Protein AF-A0A2E8IVL8-F1 (afdb_monomer)

Radius of gyration: 24.33 Å; Cα contacts (8 Å, |Δi|>4): 89; chains: 1; bounding box: 56×39×79 Å

Sequence (118 aa):
MSDTNLTQPDSFGRHWVYVTEAEIRSHKKGYFGTFIWLVCLWFICVGGLEVILGANTTLVRLFFGALLFFTGVGLCVRKRFAYLLALFIPLVFIIRFFSTAAGYGTGSISPSQYYDLC

Secondary structure (DSSP, 8-state):
------EEEPTTS-EEE---HHHHHHSGGGSPPHHHHHHHHHHHHHHHHHHHHHTTT-HHHHHHHHHHHHHHHHHHTT-HHHHHHHHHHHHHHHHHHHHHHHHTTS----TTTSGGG-

Solvent-accessible surface area (backbone atoms only — not comparable to full-atom values): 6787 Å² total; per-residue (Å²): 133,85,84,78,72,58,58,57,67,44,101,83,71,46,71,50,78,60,75,50,74,69,58,57,59,68,32,84,87,58,58,78,50,72,68,56,51,51,52,29,48,48,31,32,54,53,11,49,51,34,30,65,60,14,73,82,72,40,71,68,48,24,52,53,11,46,52,37,22,52,27,15,53,27,44,75,71,64,39,75,67,19,58,58,46,61,59,53,51,59,51,53,48,48,54,51,50,51,53,49,57,58,46,66,72,57,68,76,73,49,82,77,62,64,67,78,78,116

Structure (mmCIF, N/CA/C/O backbone):
data_AF-A0A2E8IVL8-F1
#
_entry.id   AF-A0A2E8IVL8-F1
#
loop_
_atom_site.group_PDB
_atom_site.id
_atom_site.type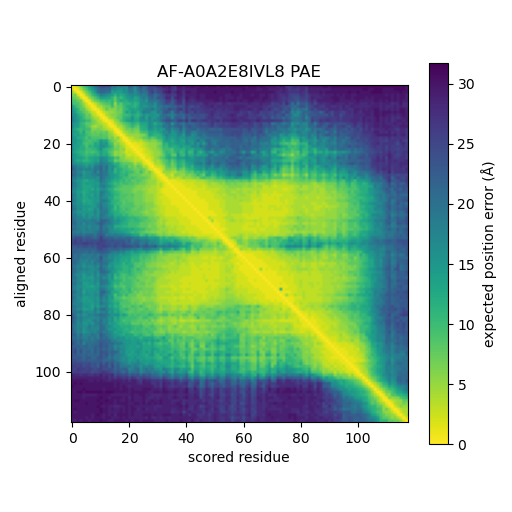_symbol
_atom_site.label_atom_id
_atom_site.label_alt_id
_atom_site.label_comp_id
_atom_site.label_asym_id
_atom_site.label_entity_id
_atom_site.label_seq_id
_atom_site.pdbx_PDB_ins_code
_atom_site.Cartn_x
_atom_site.Cartn_y
_atom_site.Cartn_z
_atom_site.occupancy
_atom_site.B_iso_or_equiv
_atom_site.auth_seq_id
_atom_site.auth_comp_id
_atom_site.auth_asym_id
_atom_site.auth_atom_id
_atom_site.pdbx_PDB_model_num
ATOM 1 N N . MET A 1 1 ? -14.160 0.826 36.421 1.00 38.34 1 MET A N 1
ATOM 2 C CA . MET A 1 1 ? -13.894 2.097 35.716 1.00 38.34 1 MET A CA 1
ATOM 3 C C . MET A 1 1 ? -15.219 2.478 35.086 1.00 38.34 1 MET A C 1
ATOM 5 O O . MET A 1 1 ? -15.734 1.682 34.321 1.00 38.34 1 MET A O 1
ATOM 9 N N . SER A 1 2 ? -15.866 3.535 35.575 1.00 39.16 2 SER A N 1
ATOM 10 C CA . SER A 1 2 ? -17.231 3.893 35.174 1.00 39.16 2 SER A CA 1
ATOM 11 C C . SER A 1 2 ? -17.193 4.519 33.782 1.00 39.16 2 SER A C 1
ATOM 13 O O . SER A 1 2 ? -16.617 5.594 33.636 1.00 39.16 2 SER A O 1
ATOM 15 N N . ASP A 1 3 ? -17.781 3.856 32.786 1.00 48.44 3 ASP A N 1
ATOM 16 C CA . ASP A 1 3 ? -17.955 4.378 31.429 1.00 48.44 3 ASP A CA 1
ATOM 17 C C . ASP A 1 3 ? -18.927 5.564 31.459 1.00 48.44 3 ASP A C 1
ATOM 19 O O . ASP A 1 3 ? -20.146 5.422 31.344 1.00 48.44 3 ASP A O 1
ATOM 23 N N . THR A 1 4 ? -18.398 6.766 31.672 1.00 53.19 4 THR A N 1
ATOM 24 C CA . THR A 1 4 ? -19.162 8.005 31.539 1.00 53.19 4 THR A CA 1
ATOM 25 C C . THR A 1 4 ? -19.357 8.291 30.055 1.00 53.19 4 THR A C 1
ATOM 27 O O . THR A 1 4 ? -18.605 9.056 29.452 1.00 53.19 4 THR A O 1
ATOM 30 N N . ASN A 1 5 ? -20.356 7.644 29.453 1.00 54.62 5 ASN A N 1
ATOM 31 C CA . ASN A 1 5 ? -20.877 8.022 28.146 1.00 54.62 5 ASN A CA 1
ATOM 32 C C . ASN A 1 5 ? -21.281 9.504 28.199 1.00 54.62 5 ASN A C 1
ATOM 34 O O . ASN A 1 5 ? -22.218 9.876 28.905 1.00 54.62 5 ASN A O 1
ATOM 38 N N . LEU A 1 6 ? -20.544 10.358 27.487 1.00 56.12 6 LEU A N 1
ATOM 39 C CA . LEU A 1 6 ? -20.829 11.786 27.353 1.00 56.12 6 LEU A CA 1
ATOM 40 C C . LEU A 1 6 ? -22.116 11.958 26.538 1.00 56.12 6 LEU A C 1
ATOM 42 O O . LEU A 1 6 ? -22.102 12.034 25.311 1.00 56.12 6 LEU A O 1
ATOM 46 N N . THR A 1 7 ? -23.254 11.993 27.223 1.00 56.69 7 THR A N 1
ATOM 47 C CA . THR A 1 7 ? -24.538 12.341 26.616 1.00 56.69 7 THR A CA 1
ATOM 48 C C . THR A 1 7 ? -24.682 13.858 26.619 1.00 56.69 7 THR A C 1
ATOM 50 O O . THR A 1 7 ? -25.135 14.439 27.606 1.00 56.69 7 THR A O 1
ATOM 53 N N . GLN A 1 8 ? -24.287 14.522 25.535 1.00 59.25 8 GLN A N 1
ATOM 54 C CA . GLN A 1 8 ? -24.595 15.941 25.360 1.00 59.25 8 GLN A CA 1
ATOM 55 C C . GLN A 1 8 ? -26.028 16.069 24.811 1.00 59.25 8 GLN A C 1
ATOM 57 O O . GLN A 1 8 ? -26.337 15.430 23.800 1.00 59.25 8 GLN A O 1
ATOM 62 N N . PRO A 1 9 ? -26.922 16.835 25.462 1.00 60.09 9 PRO A N 1
ATOM 63 C CA . PRO A 1 9 ? -28.262 17.064 24.939 1.00 60.09 9 PRO A CA 1
ATOM 64 C C . PRO A 1 9 ? -28.185 17.884 23.644 1.00 60.09 9 PRO A C 1
ATOM 66 O O . PRO A 1 9 ? -27.523 18.920 23.587 1.00 60.09 9 PRO A O 1
ATOM 69 N N . ASP A 1 10 ? -28.856 17.401 22.602 1.00 62.09 10 ASP A N 1
ATOM 70 C CA . ASP A 1 10 ? -29.112 18.146 21.367 1.00 62.09 10 ASP A CA 1
ATOM 71 C C . ASP A 1 10 ? -30.057 19.329 21.646 1.00 62.09 10 ASP A C 1
ATOM 73 O O . ASP A 1 10 ? -30.793 19.322 22.635 1.00 62.09 10 ASP A O 1
ATOM 77 N N . SER A 1 11 ? -30.121 20.318 20.753 1.00 68.00 11 SER A N 1
ATOM 78 C CA . SER A 1 11 ? -31.017 21.483 20.861 1.00 68.00 11 SER A CA 1
ATOM 79 C C . SER A 1 11 ? -32.508 21.113 20.952 1.00 68.00 11 SER A C 1
ATOM 81 O O . SER A 1 11 ? -33.323 21.938 21.354 1.00 68.00 11 SER A O 1
ATOM 83 N N . PHE A 1 12 ? -32.863 19.865 20.629 1.00 69.69 12 PHE A N 1
ATOM 84 C CA . PHE A 1 12 ? -34.205 19.288 20.770 1.00 69.69 12 PHE A CA 1
ATOM 85 C C . PHE A 1 12 ? -34.394 18.413 22.026 1.00 69.69 12 PHE A C 1
ATOM 87 O O . PHE A 1 12 ? -35.375 17.675 22.111 1.00 69.69 12 PHE A O 1
ATOM 94 N N . GLY A 1 13 ? -33.456 18.425 22.978 1.00 67.50 13 GLY A N 1
ATOM 95 C CA . GLY A 1 13 ? -33.532 17.632 24.213 1.00 67.50 13 GLY A CA 1
ATOM 96 C C . GLY A 1 13 ? -33.311 16.127 24.020 1.00 67.50 13 GLY A C 1
ATOM 97 O O . GLY A 1 13 ? -33.560 15.342 24.932 1.00 67.50 13 GLY A O 1
ATOM 98 N N . ARG A 1 14 ? -32.850 15.697 22.838 1.00 66.69 14 ARG A N 1
ATOM 99 C CA . ARG A 1 14 ? -32.497 14.294 22.581 1.00 66.69 14 ARG A CA 1
ATOM 100 C C . ARG A 1 14 ? -31.071 14.034 23.047 1.00 66.69 14 ARG A C 1
ATOM 102 O O . ARG A 1 14 ? -30.151 14.766 22.689 1.00 66.69 14 ARG A O 1
ATOM 109 N N . HIS A 1 15 ? -30.890 12.976 23.827 1.00 64.31 15 HIS A N 1
ATOM 110 C CA . HIS A 1 15 ? -29.575 12.527 24.263 1.00 64.31 15 HIS A CA 1
ATOM 111 C C . HIS A 1 15 ? -28.985 11.604 23.200 1.00 64.31 15 HIS A C 1
ATOM 113 O O . HIS A 1 15 ? -29.380 10.444 23.085 1.00 64.31 15 HIS A O 1
ATOM 119 N N . TRP A 1 16 ? -28.048 12.121 22.409 1.00 62.66 16 TRP A N 1
ATOM 120 C CA . TRP A 1 16 ? -27.234 11.279 21.541 1.00 62.66 16 TRP A CA 1
ATOM 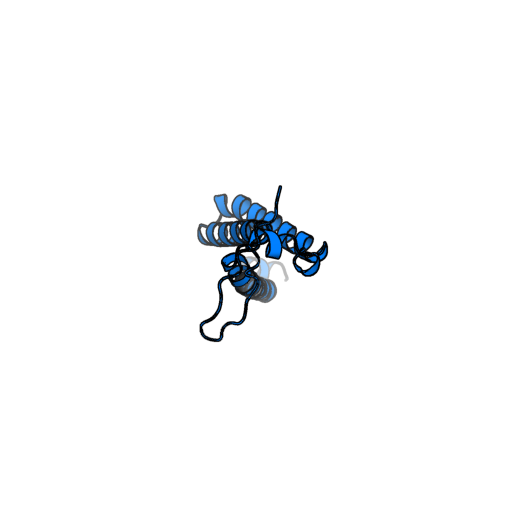121 C C . TRP A 1 16 ? -26.067 10.723 22.354 1.00 62.66 16 TRP A C 1
ATOM 123 O O . TRP A 1 16 ? -25.362 11.460 23.046 1.00 62.66 16 TRP A O 1
ATOM 133 N N . VAL A 1 17 ? -25.876 9.407 22.287 1.00 67.25 17 VAL A N 1
ATOM 134 C CA . VAL A 1 17 ? -24.698 8.754 22.859 1.00 67.25 17 VAL A CA 1
ATOM 135 C C . VAL A 1 17 ? -23.551 8.966 21.878 1.00 67.25 17 VAL A C 1
ATOM 137 O O . VAL A 1 17 ? -23.512 8.345 20.814 1.00 67.25 17 VAL A O 1
ATOM 140 N N . TYR A 1 18 ? -22.636 9.875 22.209 1.00 61.56 18 TYR A N 1
ATOM 141 C CA . TYR A 1 18 ? -21.415 10.061 21.434 1.00 61.56 18 TYR A CA 1
ATOM 142 C C . TYR A 1 18 ? -20.438 8.941 21.783 1.00 61.56 18 TYR A C 1
ATOM 144 O O . TYR A 1 18 ? -19.751 8.985 22.801 1.00 61.56 18 TYR A O 1
ATOM 152 N N . VAL A 1 19 ? -20.404 7.917 20.932 1.00 65.31 19 VAL A N 1
ATOM 153 C CA . VAL A 1 19 ? -19.458 6.804 21.052 1.00 65.31 19 VAL A CA 1
ATOM 154 C C . VAL A 1 19 ? -18.052 7.318 20.749 1.00 65.31 19 VAL A C 1
ATOM 156 O O . VAL A 1 19 ? -17.825 7.998 19.744 1.00 65.31 19 VAL A O 1
ATOM 159 N N . THR A 1 20 ? -17.093 6.997 21.612 1.00 70.38 20 THR A N 1
ATOM 160 C CA . THR A 1 20 ? -15.703 7.432 21.428 1.00 70.38 20 THR A CA 1
ATOM 161 C C . THR A 1 20 ? -15.064 6.760 20.203 1.00 70.38 20 THR A C 1
ATOM 163 O O . THR A 1 20 ? -15.427 5.645 19.825 1.00 70.38 20 THR A O 1
ATOM 166 N N . GLU A 1 21 ? -14.061 7.390 19.568 1.00 66.75 21 GLU A N 1
ATOM 167 C CA . GLU A 1 21 ? -13.365 6.770 18.420 1.00 66.75 21 GLU A CA 1
ATOM 168 C C . GLU A 1 21 ? -12.770 5.392 18.755 1.00 66.75 21 GLU A C 1
ATOM 170 O O . GLU A 1 21 ? -12.704 4.519 17.888 1.00 66.75 21 GLU A O 1
ATOM 175 N N . ALA A 1 22 ? -12.323 5.198 19.998 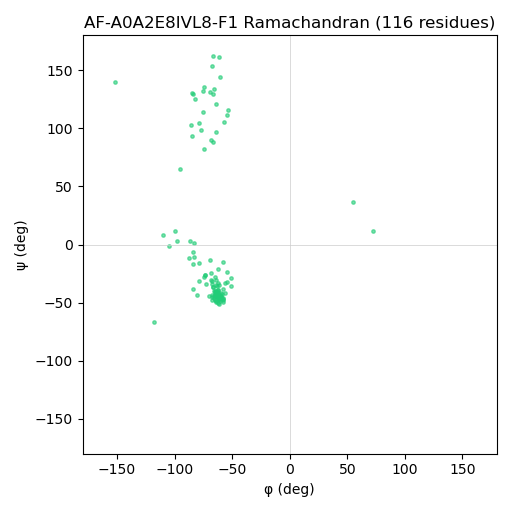1.00 67.12 22 ALA A N 1
ATOM 176 C CA . ALA A 1 22 ? -11.763 3.934 20.466 1.00 67.12 22 ALA A CA 1
ATOM 177 C C . ALA A 1 22 ? -12.814 2.813 20.467 1.00 67.12 22 ALA A C 1
ATOM 179 O O . ALA A 1 22 ? -12.532 1.691 20.047 1.00 67.12 22 ALA A O 1
ATOM 180 N N . GLU A 1 23 ? -14.035 3.145 20.863 1.00 70.12 23 GLU A N 1
ATOM 181 C CA . GLU A 1 23 ? -15.166 2.232 20.994 1.00 70.12 23 GLU A CA 1
ATOM 182 C C . GLU A 1 23 ? -15.810 1.911 19.633 1.00 70.12 23 GLU A C 1
ATOM 184 O O . GLU A 1 23 ? -16.198 0.775 19.363 1.00 70.12 23 GLU A O 1
ATOM 189 N N . ILE A 1 24 ? -15.774 2.860 18.689 1.00 67.75 24 ILE A N 1
ATOM 190 C CA . ILE A 1 24 ? -16.093 2.595 17.275 1.00 67.75 24 ILE A CA 1
ATOM 191 C C . ILE A 1 24 ? -15.075 1.617 16.660 1.00 67.75 24 ILE A C 1
ATOM 193 O O . ILE A 1 24 ? -15.447 0.729 15.889 1.00 67.75 24 ILE A O 1
ATOM 197 N N . ARG A 1 25 ? -13.781 1.752 16.989 1.00 65.19 25 ARG A N 1
ATOM 198 C CA . ARG A 1 25 ? -12.710 0.896 16.438 1.00 65.19 25 ARG A CA 1
ATOM 199 C C . ARG A 1 25 ? -12.680 -0.514 17.027 1.00 65.19 25 ARG A C 1
ATOM 201 O O . ARG A 1 25 ? -12.221 -1.424 16.333 1.00 65.19 25 ARG A O 1
ATOM 208 N N . SER A 1 26 ? -13.138 -0.696 18.265 1.00 68.19 26 SER A N 1
ATOM 209 C CA . SER A 1 26 ? -13.241 -2.004 18.931 1.00 68.19 26 SER A CA 1
ATOM 210 C C . SER A 1 26 ? -14.526 -2.761 18.578 1.00 68.19 26 SER A C 1
ATOM 212 O O . SER A 1 26 ? -14.682 -3.930 18.933 1.00 68.19 26 SER A O 1
ATOM 214 N N . HIS A 1 27 ? -15.450 -2.132 17.848 1.00 71.75 27 HIS A N 1
ATOM 215 C CA . HIS A 1 27 ? -16.704 -2.762 17.472 1.00 71.75 27 HIS A CA 1
ATOM 216 C C . HIS A 1 27 ? -16.475 -3.943 16.511 1.00 71.75 27 HIS A C 1
ATOM 218 O O . HIS A 1 27 ? -15.776 -3.816 15.503 1.00 71.75 27 HIS A O 1
ATOM 224 N N . LYS A 1 28 ? -17.127 -5.093 16.764 1.00 65.06 28 LYS A N 1
ATOM 225 C CA . LYS A 1 28 ? -16.966 -6.352 15.993 1.00 65.06 28 LYS A CA 1
ATOM 226 C C . LYS A 1 28 ? -17.120 -6.185 14.473 1.00 65.06 28 LYS A C 1
ATOM 228 O O . LYS A 1 28 ? -16.499 -6.906 13.702 1.00 65.06 28 LYS A O 1
ATOM 233 N N . LYS A 1 29 ? -17.919 -5.206 14.043 1.00 62.78 29 LYS A N 1
ATO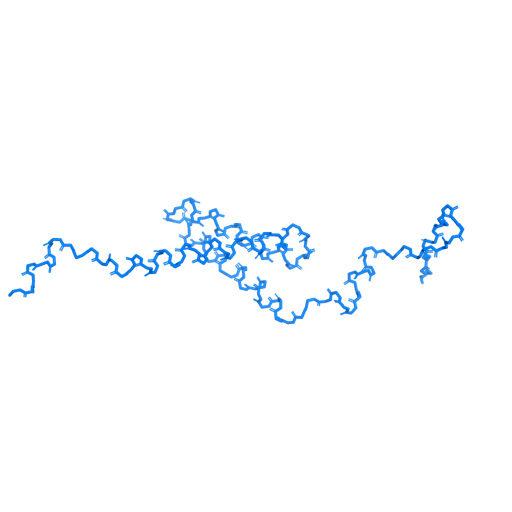M 234 C CA . LYS A 1 29 ? -18.180 -4.890 12.628 1.00 62.78 29 LYS A CA 1
ATOM 235 C C . LYS A 1 29 ? -17.051 -4.093 11.943 1.00 62.78 29 LYS A C 1
ATOM 237 O O . LYS A 1 29 ? -17.029 -4.022 10.723 1.00 62.78 29 LYS A O 1
ATOM 242 N N . GLY A 1 30 ? -16.139 -3.492 12.713 1.00 62.81 30 GLY A N 1
ATOM 243 C CA . GLY A 1 30 ? -15.013 -2.679 12.233 1.00 62.81 30 GLY A CA 1
ATOM 244 C C . GLY A 1 30 ? -13.674 -3.421 12.150 1.00 62.81 30 GLY A C 1
ATOM 245 O O . GLY A 1 30 ? -12.654 -2.807 11.825 1.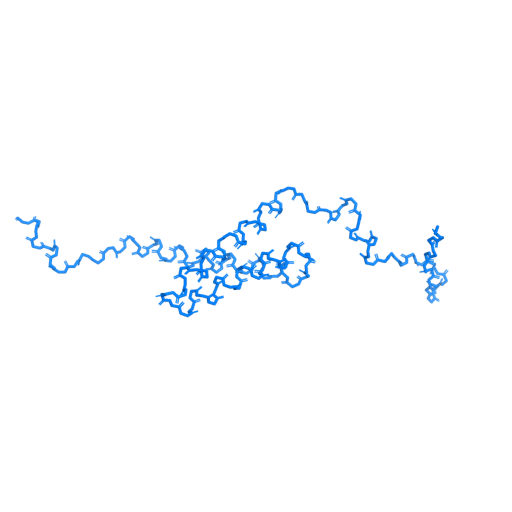00 62.81 30 GLY A O 1
ATOM 246 N N . TYR A 1 31 ? -13.642 -4.724 12.453 1.00 69.69 31 TYR A N 1
ATOM 247 C CA . TYR A 1 31 ? -12.436 -5.532 12.288 1.00 69.69 31 TYR A CA 1
ATOM 248 C C . TYR A 1 31 ? -12.207 -5.849 10.816 1.00 69.69 31 TYR A C 1
ATOM 250 O O . TYR A 1 31 ? -13.098 -6.312 10.107 1.00 69.69 31 TYR A O 1
ATOM 258 N N . PHE A 1 32 ? -10.974 -5.640 10.368 1.00 73.94 32 PHE A N 1
ATOM 259 C CA . PHE A 1 32 ? -10.535 -6.180 9.094 1.00 73.94 32 PHE A CA 1
ATOM 260 C C . PHE A 1 32 ? -10.544 -7.701 9.168 1.00 73.94 32 PHE A C 1
ATOM 262 O O . PHE A 1 32 ? -9.850 -8.288 9.999 1.00 73.94 32 PHE A O 1
ATOM 269 N N . GLY A 1 33 ? -11.325 -8.327 8.290 1.00 79.81 33 GLY A N 1
ATOM 270 C CA . GLY A 1 33 ? -11.238 -9.764 8.075 1.00 79.81 33 GLY A CA 1
ATOM 271 C C . GLY A 1 33 ? -9.853 -10.156 7.559 1.00 79.81 33 GLY A C 1
ATOM 272 O O . GLY A 1 33 ? -9.115 -9.328 7.018 1.00 79.81 33 GLY A O 1
ATOM 273 N N . THR A 1 34 ? -9.516 -11.437 7.686 1.00 83.19 34 THR A N 1
ATOM 274 C CA . THR A 1 34 ? -8.229 -12.010 7.256 1.00 83.19 34 THR A CA 1
ATOM 275 C C . THR A 1 34 ? -7.872 -11.641 5.814 1.00 83.19 34 THR A C 1
ATOM 277 O O . THR A 1 34 ? -6.719 -11.355 5.515 1.00 83.19 34 THR A O 1
ATOM 280 N N . PHE A 1 35 ? -8.869 -11.562 4.929 1.00 84.19 35 PHE A N 1
ATOM 281 C CA . PHE A 1 35 ? -8.674 -11.166 3.535 1.00 84.19 35 PHE A CA 1
ATOM 282 C C . PHE A 1 35 ? -8.083 -9.756 3.384 1.00 84.19 35 PHE A C 1
ATOM 284 O O . PHE A 1 35 ? -7.137 -9.561 2.628 1.00 84.19 35 PHE A O 1
ATOM 291 N N . ILE A 1 36 ? -8.586 -8.776 4.139 1.00 83.81 36 ILE A N 1
ATOM 292 C CA . ILE A 1 36 ? -8.079 -7.398 4.075 1.00 83.81 36 ILE A CA 1
ATOM 293 C C . ILE A 1 36 ? -6.641 -7.349 4.603 1.00 83.81 36 ILE A C 1
ATOM 295 O O . ILE A 1 36 ? -5.803 -6.658 4.033 1.00 83.81 36 ILE A O 1
ATOM 299 N N . TRP A 1 37 ? -6.320 -8.137 5.632 1.00 84.88 37 TRP A N 1
ATOM 300 C CA . TRP A 1 37 ? -4.947 -8.268 6.122 1.00 84.88 37 TRP A CA 1
ATOM 301 C C . TRP A 1 37 ? -3.988 -8.851 5.083 1.00 84.88 37 TRP A C 1
ATOM 303 O O . TRP A 1 37 ? -2.865 -8.363 4.971 1.00 84.88 37 TRP A O 1
ATOM 313 N N . LEU A 1 38 ? -4.424 -9.837 4.295 1.00 87.25 38 LEU A N 1
ATOM 314 C CA . LEU A 1 38 ? -3.627 -10.368 3.184 1.00 87.25 38 LEU A CA 1
ATOM 315 C C . LEU A 1 38 ? -3.367 -9.300 2.119 1.00 87.25 38 LEU A C 1
ATOM 317 O O . LEU A 1 38 ? -2.245 -9.188 1.634 1.00 87.25 38 LEU A O 1
ATOM 321 N N . VAL A 1 39 ? -4.371 -8.477 1.804 1.00 85.31 39 VAL A N 1
ATOM 322 C CA . VAL A 1 39 ? -4.201 -7.338 0.892 1.00 85.31 39 VAL A CA 1
ATOM 323 C C . VAL A 1 39 ? -3.182 -6.346 1.458 1.00 85.31 39 VAL A C 1
ATOM 325 O O . VAL A 1 39 ? -2.255 -5.960 0.751 1.00 85.31 39 VAL A O 1
ATOM 328 N N . CYS A 1 40 ? -3.280 -5.977 2.739 1.00 87.06 40 CYS A N 1
ATOM 329 C CA . CYS A 1 40 ? -2.298 -5.099 3.384 1.00 87.06 40 CYS A CA 1
ATOM 330 C C . CYS A 1 40 ? -0.876 -5.674 3.314 1.00 87.06 40 CYS A C 1
ATOM 332 O O . CYS A 1 40 ? 0.064 -4.958 2.972 1.00 87.06 40 CYS A O 1
ATOM 334 N N . LEU A 1 41 ? -0.724 -6.967 3.616 1.00 88.88 41 LEU A N 1
ATOM 335 C CA . LEU A 1 41 ? 0.558 -7.665 3.558 1.00 88.88 41 LEU A CA 1
ATOM 336 C C . LEU A 1 41 ? 1.125 -7.641 2.139 1.00 88.88 41 LEU A C 1
ATOM 338 O O . LEU A 1 41 ? 2.298 -7.330 1.959 1.00 88.88 41 LEU A O 1
ATOM 342 N N . TRP A 1 42 ? 0.287 -7.879 1.130 1.00 87.69 42 TRP A N 1
ATOM 343 C CA . TRP A 1 42 ? 0.683 -7.788 -0.270 1.00 87.69 42 TRP A CA 1
ATOM 344 C C . TRP A 1 42 ? 1.225 -6.394 -0.624 1.00 87.69 42 TRP A C 1
ATOM 346 O O . TRP A 1 42 ? 2.320 -6.301 -1.177 1.00 87.69 42 TRP A O 1
ATOM 356 N N . PHE A 1 43 ? 0.534 -5.313 -0.233 1.00 86.88 43 PHE A N 1
ATOM 357 C CA . PHE A 1 43 ? 1.010 -3.938 -0.465 1.00 86.88 43 PHE A CA 1
ATOM 358 C C . PHE A 1 43 ? 2.380 -3.683 0.177 1.00 86.88 43 PHE A C 1
ATOM 360 O O . PHE A 1 43 ? 3.248 -3.067 -0.440 1.00 86.88 43 PHE A O 1
ATOM 367 N N . ILE A 1 44 ? 2.584 -4.170 1.404 1.00 87.88 44 ILE A N 1
ATOM 368 C CA . ILE A 1 44 ? 3.845 -4.012 2.139 1.00 87.88 44 ILE A CA 1
ATOM 369 C C . ILE A 1 44 ? 4.968 -4.801 1.458 1.00 87.88 44 ILE A C 1
ATOM 371 O O . ILE A 1 44 ? 6.042 -4.250 1.224 1.00 87.88 44 ILE A O 1
ATOM 375 N N . CYS A 1 45 ? 4.733 -6.066 1.109 1.00 88.69 45 CYS A N 1
ATOM 376 C CA . CYS A 1 45 ? 5.741 -6.916 0.480 1.00 88.69 45 CYS A CA 1
ATOM 377 C C . CYS A 1 45 ? 6.131 -6.408 -0.911 1.00 88.69 45 CYS A C 1
ATOM 379 O O . CYS A 1 45 ? 7.319 -6.269 -1.197 1.00 88.69 45 CYS A O 1
ATOM 381 N N . VAL A 1 46 ? 5.150 -6.088 -1.759 1.00 85.12 46 VAL A N 1
ATOM 382 C CA . VAL A 1 46 ? 5.402 -5.589 -3.118 1.00 85.12 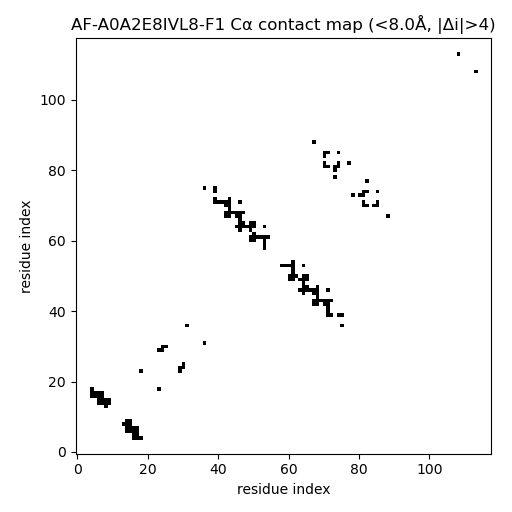46 VAL A CA 1
ATOM 383 C C . VAL A 1 46 ? 6.042 -4.206 -3.078 1.00 85.12 46 VAL A C 1
ATOM 385 O O . VAL A 1 46 ? 7.042 -3.986 -3.754 1.00 85.12 46 VAL A O 1
ATOM 388 N N . GLY A 1 47 ? 5.532 -3.293 -2.245 1.00 84.62 47 GLY A N 1
ATOM 389 C CA . GLY A 1 47 ? 6.123 -1.966 -2.075 1.00 84.62 47 GLY A CA 1
ATOM 390 C C . GLY A 1 47 ? 7.560 -2.025 -1.559 1.00 84.62 47 GLY A C 1
ATOM 391 O O . GLY A 1 47 ? 8.437 -1.367 -2.109 1.00 84.62 47 GLY A O 1
ATOM 392 N N . GLY A 1 48 ? 7.828 -2.859 -0.549 1.00 85.06 48 GLY A N 1
ATOM 393 C CA . GLY A 1 48 ? 9.174 -3.041 -0.002 1.00 85.06 48 GLY A CA 1
ATOM 394 C C . GLY A 1 48 ? 10.153 -3.611 -1.029 1.00 85.06 48 GLY A C 1
ATOM 395 O O . GLY A 1 48 ? 11.267 -3.109 -1.167 1.00 85.06 48 GLY A O 1
ATOM 396 N N . LEU A 1 49 ? 9.719 -4.607 -1.804 1.00 85.50 49 LEU A N 1
ATOM 397 C CA . LEU A 1 49 ? 10.520 -5.192 -2.876 1.00 85.50 49 LEU A CA 1
ATOM 398 C C . LEU A 1 49 ? 10.814 -4.166 -3.982 1.00 85.50 49 LEU A C 1
ATOM 400 O O . LEU A 1 49 ? 11.955 -4.048 -4.424 1.00 85.50 49 LEU A O 1
ATOM 404 N N . GLU A 1 50 ? 9.820 -3.373 -4.383 1.00 81.75 50 GLU A N 1
ATOM 405 C CA . GLU A 1 50 ? 9.980 -2.299 -5.368 1.00 81.75 50 GLU A CA 1
ATOM 406 C C . GLU A 1 50 ? 10.923 -1.188 -4.890 1.00 81.75 50 GLU A C 1
ATOM 408 O O . GLU A 1 50 ? 11.685 -0.656 -5.692 1.00 81.75 50 GLU A O 1
ATOM 413 N N . VAL A 1 51 ? 10.943 -0.862 -3.594 1.00 84.88 51 VAL A N 1
ATOM 414 C CA . VAL A 1 51 ? 11.921 0.087 -3.031 1.00 84.88 51 VAL A CA 1
ATOM 415 C C . VAL A 1 51 ? 13.339 -0.476 -3.113 1.00 84.88 51 VAL A C 1
ATOM 417 O O . VAL A 1 51 ? 14.246 0.227 -3.559 1.00 84.88 51 VAL A O 1
ATOM 420 N N . ILE A 1 52 ? 13.532 -1.744 -2.734 1.00 85.12 52 ILE A N 1
ATOM 421 C CA . ILE A 1 52 ? 14.848 -2.403 -2.754 1.00 85.12 52 ILE A CA 1
ATOM 422 C C . ILE A 1 52 ? 15.385 -2.504 -4.190 1.00 85.12 52 ILE A C 1
ATOM 424 O O . ILE A 1 52 ? 16.541 -2.169 -4.440 1.00 85.12 52 ILE A O 1
ATOM 428 N N . LEU A 1 53 ? 14.550 -2.913 -5.151 1.00 78.81 53 LEU A N 1
ATOM 429 C CA . LEU A 1 53 ? 14.932 -2.989 -6.568 1.00 78.81 53 LEU A CA 1
ATOM 430 C C . LEU A 1 53 ? 15.046 -1.603 -7.228 1.00 78.81 53 LEU A C 1
ATOM 432 O O . LEU A 1 53 ? 15.870 -1.382 -8.120 1.00 78.81 53 LEU A O 1
ATOM 436 N N . GLY A 1 54 ? 14.203 -0.661 -6.809 1.00 73.56 54 GLY A N 1
ATOM 437 C CA . GLY A 1 54 ? 14.148 0.711 -7.305 1.00 73.56 54 GLY A CA 1
ATOM 438 C C . GLY A 1 54 ? 15.383 1.529 -6.942 1.00 73.56 54 GLY A C 1
ATOM 439 O O . GLY A 1 54 ? 15.798 2.369 -7.739 1.00 73.56 54 GLY A O 1
ATOM 440 N N . ALA A 1 55 ? 16.002 1.239 -5.794 1.00 72.38 55 ALA A N 1
ATOM 441 C CA . ALA A 1 55 ? 17.186 1.935 -5.289 1.00 72.38 55 ALA A CA 1
ATOM 442 C C . ALA A 1 55 ? 18.355 1.975 -6.283 1.00 72.38 55 ALA A C 1
ATOM 444 O O . ALA A 1 55 ? 19.068 2.971 -6.338 1.00 72.38 55 ALA A O 1
ATOM 445 N N . ASN A 1 56 ? 18.502 0.938 -7.111 1.00 68.88 56 ASN A N 1
ATOM 446 C CA . ASN A 1 56 ? 19.600 0.827 -8.074 1.00 68.88 56 ASN A CA 1
ATOM 447 C C . ASN A 1 56 ? 19.188 1.108 -9.527 1.00 68.88 56 ASN A C 1
ATOM 449 O O . ASN A 1 56 ? 20.027 1.013 -10.416 1.00 68.88 56 ASN A O 1
ATOM 453 N N . THR A 1 57 ? 17.910 1.399 -9.800 1.00 71.88 57 THR A N 1
ATOM 454 C CA . THR A 1 57 ? 17.394 1.452 -11.180 1.00 71.88 57 THR A CA 1
ATOM 455 C C . THR A 1 57 ? 16.873 2.829 -11.563 1.00 71.88 57 THR A C 1
ATOM 457 O O . THR A 1 57 ? 17.438 3.477 -12.438 1.00 71.88 57 THR A O 1
ATOM 460 N N . THR A 1 58 ? 15.788 3.295 -10.944 1.00 77.00 58 THR A N 1
ATOM 461 C CA . THR A 1 58 ? 15.156 4.572 -11.307 1.00 77.00 58 THR A CA 1
ATOM 462 C C . THR A 1 58 ? 14.435 5.205 -10.122 1.00 77.00 58 THR A C 1
ATOM 464 O O . THR A 1 58 ? 13.707 4.548 -9.378 1.00 77.00 58 THR A O 1
ATOM 467 N N . LEU A 1 59 ? 14.565 6.529 -10.003 1.00 79.31 59 LEU A N 1
ATOM 468 C CA . LEU A 1 59 ? 13.952 7.330 -8.936 1.00 79.31 59 LEU A CA 1
ATOM 469 C C . LEU A 1 59 ? 12.414 7.240 -8.961 1.00 79.31 59 LEU A C 1
ATOM 471 O O . LEU A 1 59 ? 11.767 7.169 -7.920 1.00 79.31 59 LEU A O 1
ATOM 475 N N . VAL A 1 60 ? 11.828 7.151 -10.160 1.00 76.62 60 VAL A N 1
ATOM 476 C CA . VAL A 1 60 ? 10.381 6.972 -10.358 1.00 76.62 60 VAL A CA 1
ATOM 477 C C . VAL A 1 60 ? 9.899 5.653 -9.751 1.00 76.62 60 VAL A C 1
ATOM 479 O O . VAL A 1 60 ? 8.897 5.636 -9.038 1.00 76.62 60 VAL A O 1
ATOM 482 N N . ARG A 1 61 ? 10.624 4.553 -9.987 1.00 75.19 61 ARG A N 1
ATOM 483 C CA . ARG A 1 61 ? 10.285 3.235 -9.440 1.00 75.19 61 ARG A CA 1
ATOM 484 C C . ARG A 1 61 ? 10.382 3.220 -7.917 1.00 75.19 61 ARG A C 1
ATOM 486 O O . ARG A 1 61 ? 9.462 2.745 -7.257 1.00 75.19 61 ARG A O 1
ATOM 493 N N . LEU A 1 62 ? 11.429 3.835 -7.365 1.00 80.94 62 LEU A N 1
ATOM 494 C CA . LEU A 1 62 ? 11.587 4.000 -5.920 1.00 80.94 62 LEU A CA 1
ATOM 495 C C . LEU A 1 62 ? 10.426 4.794 -5.306 1.00 80.94 62 LEU A C 1
ATOM 497 O O . LEU A 1 62 ? 9.876 4.379 -4.288 1.00 80.94 62 LEU A O 1
ATOM 501 N N . PHE A 1 63 ? 10.019 5.902 -5.932 1.00 85.19 63 PHE A N 1
ATOM 502 C CA . PHE A 1 63 ? 8.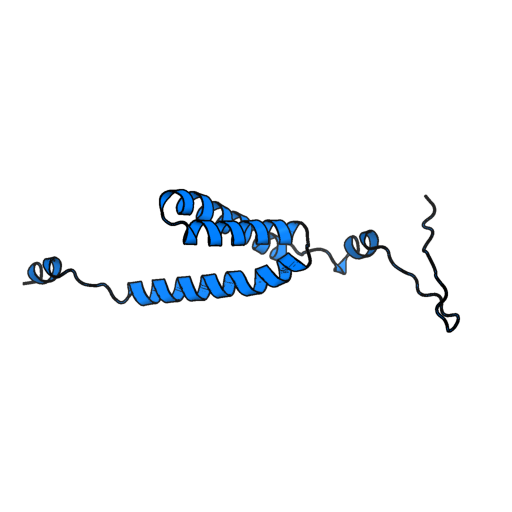903 6.718 -5.452 1.00 85.19 63 PHE A CA 1
ATOM 503 C C . PHE A 1 63 ? 7.593 5.924 -5.415 1.00 85.19 63 PHE A C 1
ATOM 505 O O . PHE A 1 63 ? 6.917 5.907 -4.388 1.00 85.19 63 PHE A O 1
ATOM 512 N N . PHE A 1 64 ? 7.252 5.216 -6.498 1.00 81.25 64 PHE A N 1
ATOM 513 C CA . PHE A 1 64 ? 6.041 4.393 -6.535 1.00 81.25 64 PHE A CA 1
ATOM 514 C C . PHE A 1 64 ? 6.092 3.227 -5.544 1.00 81.25 64 PHE A C 1
ATOM 516 O O . PHE A 1 64 ? 5.093 2.983 -4.870 1.00 81.25 64 PHE A O 1
ATOM 523 N N . GLY A 1 65 ? 7.241 2.558 -5.399 1.00 82.75 65 GLY A N 1
ATOM 524 C CA . GLY A 1 65 ? 7.438 1.500 -4.405 1.00 82.75 65 GLY A CA 1
ATOM 525 C C . GLY A 1 65 ? 7.239 2.003 -2.974 1.00 82.75 65 GLY A C 1
ATOM 526 O O . GLY A 1 65 ? 6.498 1.398 -2.197 1.00 82.75 65 GLY A O 1
ATOM 527 N N . ALA A 1 66 ? 7.820 3.161 -2.643 1.00 86.12 66 ALA A N 1
ATOM 528 C CA . ALA A 1 66 ? 7.668 3.782 -1.330 1.00 86.12 66 ALA A CA 1
ATOM 529 C C . ALA A 1 66 ? 6.206 4.160 -1.060 1.00 86.12 66 ALA A C 1
ATOM 531 O O . ALA A 1 66 ? 5.676 3.887 0.016 1.00 86.12 66 ALA A O 1
ATOM 532 N N . LEU A 1 67 ? 5.523 4.730 -2.053 1.00 87.19 67 LEU A N 1
ATOM 533 C CA . LEU A 1 67 ? 4.117 5.115 -1.956 1.00 87.19 67 LEU A CA 1
ATOM 534 C C . LEU A 1 67 ? 3.216 3.885 -1.717 1.00 87.19 67 LEU A C 1
ATOM 536 O O . LEU A 1 67 ? 2.330 3.920 -0.858 1.00 87.19 67 LEU A O 1
ATOM 540 N N . LEU A 1 68 ? 3.493 2.768 -2.398 1.00 86.06 68 LEU A N 1
ATOM 541 C CA . LEU A 1 68 ? 2.831 1.473 -2.190 1.00 86.06 68 LEU A CA 1
ATOM 542 C C . LEU A 1 68 ? 3.053 0.946 -0.764 1.00 86.06 68 LEU A C 1
ATOM 544 O O . LEU A 1 68 ? 2.095 0.573 -0.081 1.00 86.06 68 LEU A O 1
ATOM 548 N N . PHE A 1 69 ? 4.300 0.992 -0.291 1.00 86.81 69 PHE A N 1
ATOM 549 C CA . PHE A 1 69 ? 4.681 0.549 1.047 1.00 86.81 69 PHE A CA 1
ATOM 550 C C . PHE A 1 69 ? 3.984 1.368 2.142 1.00 86.81 69 PHE A C 1
ATOM 552 O O . PHE A 1 69 ? 3.332 0.805 3.024 1.00 86.81 69 PHE A O 1
ATOM 559 N N . PHE A 1 70 ? 4.039 2.702 2.060 1.00 88.69 70 PHE A N 1
ATOM 560 C CA . PHE A 1 70 ? 3.372 3.589 3.018 1.00 88.69 70 PHE A CA 1
ATOM 561 C C . PHE A 1 70 ? 1.853 3.424 3.009 1.00 88.69 70 PHE A C 1
ATOM 563 O O . PHE A 1 70 ? 1.218 3.529 4.059 1.00 88.69 70 PHE A O 1
ATOM 570 N N . THR A 1 71 ? 1.265 3.114 1.855 1.00 88.38 71 THR A N 1
ATOM 571 C CA . THR A 1 71 ? -0.170 2.825 1.759 1.00 88.38 71 THR A CA 1
ATOM 572 C C . THR A 1 71 ? -0.524 1.527 2.478 1.00 88.38 71 THR A C 1
ATOM 574 O O . THR A 1 71 ? -1.479 1.514 3.254 1.00 88.38 71 THR A O 1
ATOM 577 N N . GLY A 1 72 ? 0.275 0.468 2.308 1.00 85.81 72 GLY A N 1
ATOM 578 C CA . GLY A 1 72 ? 0.116 -0.792 3.040 1.00 85.81 72 GLY A CA 1
ATOM 579 C C . GLY A 1 72 ? 0.229 -0.615 4.558 1.00 85.81 72 GLY A C 1
ATOM 580 O O . GLY A 1 72 ? -0.638 -1.063 5.308 1.00 85.81 72 GLY A O 1
ATOM 581 N N . VAL A 1 73 ? 1.237 0.129 5.023 1.00 87.31 73 VAL A N 1
ATOM 582 C CA . VAL A 1 73 ? 1.389 0.467 6.450 1.00 87.31 73 VAL A CA 1
ATOM 583 C C . VAL A 1 73 ? 0.208 1.312 6.948 1.00 87.31 73 VAL A C 1
ATOM 585 O O . VAL A 1 73 ? -0.348 1.053 8.016 1.00 87.31 73 VAL A O 1
ATOM 588 N N . GLY A 1 74 ? -0.232 2.296 6.162 1.00 85.19 74 GLY A N 1
ATOM 589 C CA . GLY A 1 74 ? -1.373 3.149 6.491 1.00 85.19 74 GLY A CA 1
ATOM 590 C C . GLY A 1 74 ? -2.697 2.385 6.595 1.00 85.19 74 GLY A C 1
ATOM 591 O O . GLY A 1 74 ? -3.516 2.704 7.463 1.00 85.19 74 GLY A O 1
ATOM 592 N N . LEU A 1 75 ? -2.888 1.357 5.762 1.00 86.31 75 LEU A N 1
ATOM 593 C CA . LEU A 1 75 ? -4.017 0.429 5.830 1.00 86.31 75 LEU A CA 1
ATOM 594 C C . LEU A 1 75 ? -3.979 -0.391 7.125 1.00 86.31 75 LEU A C 1
ATOM 596 O O . LEU A 1 75 ? -4.998 -0.475 7.809 1.00 86.31 75 LEU A O 1
ATOM 600 N N . CYS A 1 76 ? -2.815 -0.915 7.527 1.00 85.38 76 CYS A N 1
ATOM 601 C CA . CYS A 1 76 ? -2.654 -1.627 8.804 1.00 85.38 76 CYS A CA 1
ATOM 602 C C . CYS A 1 76 ? -3.035 -0.754 10.012 1.00 85.38 76 CYS A C 1
ATOM 604 O O . CYS A 1 76 ? -3.686 -1.223 10.944 1.00 85.38 76 CYS A O 1
ATOM 606 N N . VAL A 1 77 ? -2.694 0.540 9.971 1.00 85.31 77 VAL A N 1
ATOM 607 C CA . VAL A 1 77 ? -3.045 1.526 11.014 1.00 85.31 77 VAL A CA 1
ATOM 608 C C . VAL A 1 77 ? -4.474 2.085 10.832 1.00 85.31 77 VAL A C 1
ATOM 610 O O . VAL A 1 77 ? -4.936 2.913 11.620 1.00 85.31 77 VAL A O 1
ATOM 613 N N . ARG A 1 78 ? -5.217 1.620 9.815 1.00 80.69 78 ARG A N 1
ATOM 614 C CA . ARG A 1 78 ? -6.601 2.015 9.488 1.00 80.69 78 ARG A CA 1
ATOM 615 C C . ARG A 1 78 ? -6.777 3.527 9.302 1.00 80.69 78 ARG A C 1
ATOM 617 O O . ARG A 1 78 ? -7.795 4.105 9.694 1.00 80.69 78 ARG A O 1
ATOM 624 N N . LYS A 1 79 ? -5.783 4.199 8.714 1.00 81.56 79 LYS A N 1
ATOM 625 C CA . LYS A 1 79 ? -5.843 5.643 8.441 1.00 81.56 79 LYS A CA 1
ATOM 626 C C . LYS A 1 79 ? -6.773 5.930 7.262 1.00 81.56 79 LYS A C 1
ATOM 628 O O . LYS A 1 79 ? -6.675 5.293 6.220 1.00 81.56 79 LYS A O 1
ATOM 633 N N . ARG A 1 80 ? -7.630 6.952 7.397 1.00 79.19 80 ARG A N 1
ATOM 634 C CA . ARG A 1 80 ? -8.629 7.321 6.372 1.00 79.19 80 ARG A CA 1
ATOM 635 C C . ARG A 1 80 ? -8.008 7.594 4.995 1.00 79.19 80 ARG A C 1
ATOM 637 O O . ARG A 1 80 ? -8.513 7.115 3.988 1.00 79.19 80 ARG A O 1
ATOM 644 N N . PHE A 1 81 ? -6.872 8.292 4.969 1.00 78.69 81 PHE A N 1
ATOM 645 C CA . PHE A 1 81 ? -6.133 8.590 3.738 1.00 78.69 81 PHE A CA 1
ATOM 646 C C . PHE A 1 81 ? -5.577 7.346 3.035 1.00 78.69 81 PHE A C 1
ATOM 648 O O . PHE A 1 81 ? -5.491 7.330 1.810 1.00 78.69 81 PHE A O 1
ATOM 655 N N . ALA A 1 82 ? -5.246 6.290 3.782 1.00 79.75 82 ALA A N 1
ATOM 656 C CA . ALA A 1 82 ? -4.700 5.071 3.199 1.00 79.75 82 ALA A CA 1
ATOM 657 C C . ALA A 1 82 ? -5.740 4.318 2.359 1.00 79.75 82 ALA A C 1
ATOM 659 O O . ALA A 1 82 ? -5.371 3.715 1.362 1.00 79.75 82 ALA A O 1
ATOM 660 N N . TYR A 1 83 ? -7.033 4.408 2.694 1.00 80.38 83 TYR A N 1
ATOM 661 C CA . TYR A 1 83 ? -8.092 3.815 1.867 1.00 80.38 83 TYR A CA 1
ATOM 662 C C . TYR A 1 83 ? -8.209 4.485 0.499 1.00 80.38 83 TYR A C 1
ATOM 664 O O . TYR A 1 83 ? -8.399 3.800 -0.500 1.00 80.38 83 TYR A O 1
ATOM 672 N N . LEU A 1 84 ? -8.071 5.815 0.447 1.00 81.62 84 LEU A N 1
ATOM 673 C CA . LEU A 1 84 ? -8.087 6.553 -0.816 1.00 81.62 84 LEU A CA 1
ATOM 674 C C . LEU A 1 84 ? -6.888 6.149 -1.673 1.00 81.62 84 LEU A C 1
ATOM 676 O O . LEU A 1 84 ? -7.042 5.780 -2.832 1.00 81.62 84 LEU A O 1
ATOM 680 N N . LEU A 1 85 ? -5.697 6.140 -1.077 1.00 80.81 85 LEU A N 1
ATOM 681 C CA . LEU A 1 85 ? -4.472 5.724 -1.753 1.00 80.81 85 LEU A CA 1
ATOM 682 C C . LEU A 1 85 ? -4.541 4.272 -2.249 1.00 80.81 85 LEU A C 1
ATOM 684 O O . LEU A 1 85 ? -4.170 3.993 -3.389 1.00 80.81 85 LEU A O 1
ATOM 688 N N . ALA A 1 86 ? -5.096 3.365 -1.446 1.00 80.25 86 ALA A N 1
ATOM 689 C CA . ALA A 1 86 ? -5.282 1.963 -1.805 1.00 80.25 86 ALA A CA 1
ATOM 690 C C . ALA A 1 86 ? -6.213 1.754 -3.006 1.00 80.25 86 ALA A C 1
ATOM 692 O O . ALA A 1 86 ? -6.139 0.709 -3.640 1.00 80.25 86 ALA A O 1
ATOM 693 N N . LEU A 1 87 ? -7.069 2.725 -3.335 1.00 79.50 87 LEU A N 1
ATOM 694 C CA . LEU A 1 87 ? -7.927 2.665 -4.515 1.00 79.50 87 LEU A CA 1
ATOM 695 C C . LEU A 1 87 ? -7.162 3.067 -5.785 1.00 79.50 87 LEU A C 1
ATOM 697 O O . LEU A 1 87 ? -7.264 2.397 -6.810 1.00 79.50 87 LEU A O 1
ATOM 701 N N . PHE A 1 88 ? -6.364 4.135 -5.720 1.00 77.06 88 PHE A N 1
ATOM 702 C CA . PHE A 1 88 ? -5.704 4.699 -6.904 1.00 77.06 88 PHE A CA 1
ATOM 703 C C . PHE A 1 88 ? -4.388 4.005 -7.270 1.00 77.06 88 PHE A C 1
ATOM 705 O O . PHE A 1 88 ? -4.098 3.807 -8.449 1.00 77.06 88 PHE A O 1
ATOM 712 N N . ILE A 1 89 ? -3.584 3.614 -6.282 1.00 77.44 89 ILE A N 1
ATOM 713 C CA . ILE A 1 89 ? -2.244 3.055 -6.514 1.00 77.44 89 ILE A CA 1
ATOM 714 C C . ILE A 1 89 ? -2.257 1.724 -7.276 1.00 77.44 89 ILE A C 1
ATOM 716 O O . ILE A 1 89 ? -1.519 1.618 -8.259 1.00 77.44 89 ILE A O 1
ATOM 720 N N . PRO A 1 90 ? -3.066 0.711 -6.901 1.00 71.06 90 PRO A N 1
ATOM 721 C CA . PRO A 1 90 ? -3.098 -0.537 -7.659 1.00 71.06 90 PRO A CA 1
ATOM 722 C C . PRO A 1 90 ? -3.636 -0.328 -9.077 1.00 71.06 90 PRO A C 1
ATOM 724 O O . PRO A 1 90 ? -3.212 -1.029 -9.985 1.00 71.06 90 PRO A O 1
ATOM 727 N N . LEU A 1 91 ? -4.497 0.668 -9.302 1.00 73.75 91 LEU A N 1
ATOM 728 C CA . LEU A 1 91 ? -5.009 1.005 -10.631 1.00 73.75 91 LEU A CA 1
ATOM 729 C C . LEU A 1 91 ? -3.878 1.519 -11.540 1.00 73.75 91 LEU A C 1
ATOM 731 O O . LEU A 1 91 ? -3.718 1.051 -12.666 1.00 73.75 91 LEU A O 1
ATOM 735 N N . VAL A 1 92 ? -3.020 2.404 -11.021 1.00 70.00 92 VAL A N 1
ATOM 736 C CA . VAL A 1 92 ? -1.814 2.871 -11.729 1.00 70.00 92 VAL A CA 1
ATOM 737 C C . VAL A 1 92 ? -0.831 1.723 -11.973 1.00 70.00 92 VAL A C 1
ATOM 739 O O . VAL A 1 92 ? -0.278 1.621 -13.069 1.00 70.00 92 VAL A O 1
ATOM 742 N N . PHE A 1 93 ? -0.634 0.845 -10.984 1.00 71.00 93 PHE A N 1
ATOM 743 C CA . PHE A 1 93 ? 0.218 -0.337 -11.129 1.00 71.00 93 PHE A CA 1
ATOM 744 C C . PHE A 1 93 ? -0.296 -1.271 -12.229 1.00 71.00 93 PHE A C 1
ATOM 746 O O . PHE A 1 93 ? 0.477 -1.663 -13.095 1.00 71.00 93 PHE A O 1
ATOM 753 N N . ILE A 1 94 ? -1.597 -1.564 -12.251 1.00 70.31 94 ILE A N 1
ATOM 754 C CA . ILE A 1 94 ? -2.259 -2.376 -13.278 1.00 70.31 94 ILE A CA 1
ATOM 755 C C . ILE A 1 94 ? -2.050 -1.762 -14.666 1.00 70.31 94 ILE A C 1
ATOM 757 O O . ILE A 1 94 ? -1.589 -2.456 -15.568 1.00 70.31 94 ILE A O 1
ATOM 761 N N . ILE A 1 95 ? -2.300 -0.459 -14.840 1.00 71.31 95 ILE A N 1
ATOM 762 C CA . ILE A 1 95 ? -2.088 0.228 -16.127 1.00 71.31 95 ILE A CA 1
ATOM 763 C C . ILE A 1 95 ? -0.629 0.103 -16.580 1.00 71.31 95 ILE A C 1
ATOM 765 O O . ILE A 1 95 ? -0.367 -0.242 -17.731 1.00 71.31 95 ILE A O 1
ATOM 769 N N . ARG A 1 96 ? 0.333 0.357 -15.685 1.00 67.88 96 ARG A N 1
ATOM 770 C CA . ARG A 1 96 ? 1.774 0.262 -15.974 1.00 67.88 96 ARG A CA 1
ATOM 771 C C . ARG A 1 96 ? 2.184 -1.169 -16.311 1.00 67.88 96 ARG A C 1
ATOM 773 O O . ARG A 1 96 ? 2.902 -1.379 -17.287 1.00 67.88 96 ARG A O 1
ATOM 780 N N . PHE A 1 97 ? 1.705 -2.137 -15.538 1.00 70.69 97 PHE A N 1
ATOM 781 C CA . PHE A 1 97 ? 1.979 -3.554 -15.730 1.00 70.69 97 PHE A CA 1
ATOM 782 C C . PHE A 1 97 ? 1.450 -4.027 -17.081 1.00 70.69 97 PHE A C 1
ATOM 784 O O . PHE A 1 97 ? 2.221 -4.565 -17.865 1.00 70.69 97 PHE A O 1
ATOM 791 N N . PHE A 1 98 ? 0.184 -3.747 -17.409 1.00 70.38 98 PHE A N 1
ATOM 792 C CA . PHE A 1 98 ? -0.399 -4.121 -18.698 1.00 70.38 98 PHE A CA 1
ATOM 793 C C . PHE A 1 98 ? 0.206 -3.352 -19.872 1.00 70.38 98 PHE A C 1
ATOM 795 O O . PHE A 1 98 ? 0.383 -3.940 -20.930 1.00 70.38 98 PHE A O 1
ATOM 802 N N . SER A 1 99 ? 0.595 -2.086 -19.698 1.00 64.19 99 SER A N 1
ATOM 803 C CA . SER A 1 99 ? 1.316 -1.339 -20.740 1.00 64.19 99 SER A CA 1
ATOM 804 C C . SER A 1 99 ? 2.686 -1.959 -21.023 1.00 64.19 99 SER A C 1
ATOM 806 O O . SER A 1 99 ? 3.082 -2.093 -22.176 1.00 64.19 99 SER A O 1
ATOM 80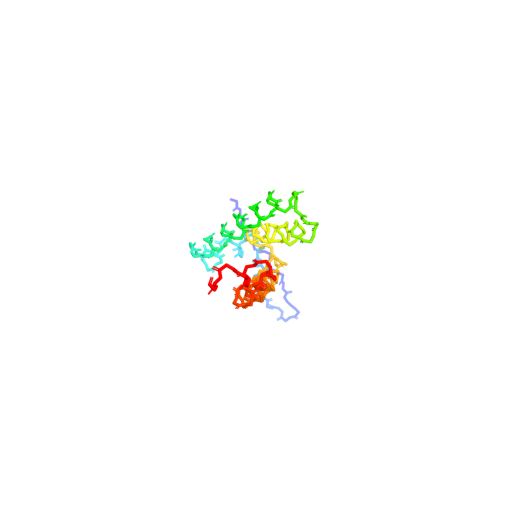8 N N . THR A 1 100 ? 3.395 -2.391 -19.977 1.00 65.88 100 THR A N 1
ATOM 809 C CA . THR A 1 100 ? 4.682 -3.081 -20.133 1.00 65.88 100 THR A CA 1
ATOM 810 C C . THR A 1 100 ? 4.480 -4.481 -20.721 1.00 65.88 100 THR A C 1
ATOM 812 O O . THR A 1 100 ? 5.172 -4.845 -21.660 1.00 65.88 100 THR A O 1
ATOM 815 N N . ALA A 1 101 ? 3.498 -5.247 -20.236 1.00 64.81 101 ALA A N 1
ATOM 816 C CA . ALA A 1 101 ? 3.160 -6.586 -20.726 1.00 64.81 101 ALA A CA 1
ATOM 817 C C . ALA A 1 101 ? 2.697 -6.583 -22.192 1.00 64.81 101 ALA A C 1
ATOM 819 O O . ALA A 1 101 ? 3.100 -7.451 -22.960 1.00 64.81 101 ALA A O 1
ATOM 820 N N . ALA A 1 102 ? 1.915 -5.584 -22.604 1.00 64.31 102 ALA A N 1
ATOM 821 C CA . ALA A 1 102 ? 1.556 -5.371 -24.003 1.00 64.31 102 ALA A CA 1
ATOM 822 C C . ALA A 1 102 ? 2.784 -4.980 -24.848 1.00 64.31 102 ALA A C 1
ATOM 824 O O . ALA A 1 102 ? 2.924 -5.447 -25.975 1.00 64.31 102 ALA A O 1
ATOM 825 N N . GLY A 1 103 ? 3.712 -4.195 -24.287 1.00 56.25 103 GLY A N 1
ATOM 826 C CA . GLY A 1 103 ? 5.003 -3.876 -24.907 1.00 56.25 103 GLY A CA 1
ATOM 827 C C . GLY A 1 103 ? 5.975 -5.061 -25.004 1.00 56.25 103 GLY A C 1
ATOM 828 O O . GLY A 1 103 ? 6.801 -5.097 -25.911 1.00 56.25 103 GLY A O 1
ATOM 829 N N . TYR A 1 104 ? 5.852 -6.080 -24.146 1.00 50.59 104 TYR A N 1
ATOM 830 C CA . TYR A 1 104 ? 6.606 -7.337 -24.271 1.00 50.59 104 TYR A CA 1
ATOM 831 C C . TYR A 1 104 ? 6.160 -8.189 -25.478 1.00 50.59 104 TYR A C 1
ATOM 833 O O . TYR A 1 104 ? 6.884 -9.101 -25.868 1.00 50.59 104 TYR A O 1
ATOM 841 N N . GLY A 1 105 ? 5.015 -7.879 -26.106 1.00 47.84 105 GLY A N 1
ATOM 842 C CA . GLY A 1 105 ? 4.605 -8.439 -27.403 1.00 47.84 105 GLY A CA 1
ATOM 843 C C . GLY A 1 105 ? 5.194 -7.704 -28.614 1.00 47.84 105 GLY A C 1
ATOM 844 O O . GLY A 1 105 ? 5.239 -8.257 -29.710 1.00 47.84 105 GLY A O 1
ATOM 845 N N . THR A 1 106 ? 5.700 -6.482 -28.427 1.00 50.09 106 THR A N 1
ATOM 846 C CA . THR A 1 106 ? 6.503 -5.761 -29.421 1.00 50.09 106 THR A CA 1
ATOM 847 C C . THR A 1 106 ? 7.976 -6.003 -29.130 1.00 50.09 106 THR A C 1
ATOM 849 O O . THR A 1 106 ? 8.711 -5.096 -28.746 1.00 50.09 106 THR A O 1
ATOM 852 N N . GLY A 1 107 ? 8.413 -7.255 -29.269 1.00 53.09 107 GLY A N 1
ATOM 853 C CA . GLY A 1 107 ? 9.834 -7.552 -29.360 1.00 53.09 107 GLY A CA 1
ATOM 854 C C . GLY A 1 107 ? 10.404 -6.770 -30.538 1.00 53.09 107 GLY A C 1
ATOM 855 O O . GLY A 1 107 ? 10.146 -7.104 -31.692 1.00 53.09 107 GLY A O 1
ATOM 856 N N . SER A 1 108 ? 11.149 -5.702 -30.261 1.00 52.81 108 SER A N 1
ATOM 857 C CA . SER A 1 108 ? 12.048 -5.130 -31.250 1.00 52.81 108 SER A CA 1
ATOM 858 C C . SER A 1 108 ? 13.100 -6.197 -31.527 1.00 52.81 108 SER A C 1
ATOM 860 O O . SER A 1 108 ? 14.045 -6.354 -30.754 1.00 52.81 108 SER A O 1
ATOM 862 N N . ILE A 1 109 ? 12.899 -6.973 -32.590 1.00 55.59 109 ILE A N 1
ATOM 863 C CA . ILE A 1 109 ? 13.953 -7.797 -33.174 1.00 55.59 109 ILE A CA 1
ATOM 864 C C . ILE A 1 109 ? 15.101 -6.821 -33.430 1.00 55.59 109 ILE A C 1
ATOM 866 O O . ILE A 1 109 ? 14.920 -5.840 -34.159 1.00 55.59 109 ILE A O 1
ATOM 870 N N . SER A 1 110 ? 16.244 -6.999 -32.764 1.00 55.59 110 SER A N 1
ATOM 871 C CA . SER A 1 110 ? 17.390 -6.153 -33.080 1.00 55.59 110 SER A CA 1
ATOM 872 C C . SER A 1 110 ? 17.742 -6.393 -34.554 1.00 55.59 110 SER A C 1
ATOM 874 O O . SER A 1 110 ? 17.640 -7.529 -35.023 1.00 55.59 110 SER A O 1
ATOM 876 N N . PRO A 1 111 ? 18.190 -5.381 -35.314 1.00 56.38 111 PRO A N 1
ATOM 877 C CA . PRO A 1 111 ? 18.618 -5.598 -36.697 1.00 56.38 111 PRO A CA 1
ATOM 878 C C . PRO A 1 111 ? 19.693 -6.690 -36.828 1.00 56.38 111 PRO A C 1
ATOM 880 O O . PRO A 1 111 ? 19.816 -7.309 -37.878 1.00 56.38 111 PRO A O 1
ATOM 883 N N . SER A 1 112 ? 20.447 -6.958 -35.754 1.00 56.19 11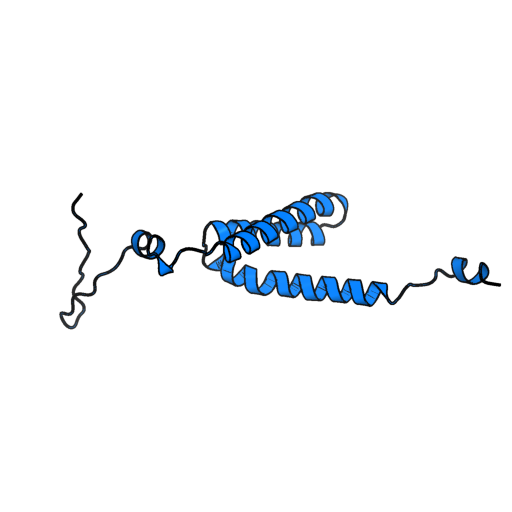2 SER A N 1
ATOM 884 C CA . SER A 1 112 ? 21.430 -8.040 -35.691 1.00 56.19 112 SER A CA 1
ATOM 885 C C . SER A 1 112 ? 20.820 -9.442 -35.572 1.00 56.19 112 SER A C 1
ATOM 887 O O . SER A 1 112 ? 21.455 -10.384 -36.015 1.00 56.19 112 SER A O 1
ATOM 889 N N . GLN A 1 113 ? 19.606 -9.597 -35.029 1.00 55.12 113 GLN A N 1
ATOM 890 C CA . GLN A 1 113 ? 18.903 -10.888 -34.950 1.00 55.12 113 GLN A CA 1
ATOM 891 C C . GLN A 1 113 ? 18.155 -11.253 -36.243 1.00 55.12 113 GLN A C 1
ATOM 893 O O . GLN A 1 113 ? 17.693 -12.381 -36.380 1.00 55.12 113 GLN A O 1
ATOM 898 N N . TYR A 1 114 ? 18.027 -10.323 -37.196 1.00 55.06 114 TYR A N 1
ATOM 899 C CA . TYR A 1 114 ? 17.370 -10.588 -38.482 1.00 55.06 114 TYR A CA 1
ATOM 900 C C . TYR A 1 114 ? 18.230 -11.456 -39.418 1.00 55.06 114 TYR A C 1
ATOM 902 O O . TYR A 1 114 ? 17.692 -12.166 -40.261 1.00 55.06 114 TYR A O 1
ATOM 910 N N . TYR A 1 115 ? 19.557 -11.426 -39.262 1.00 55.25 115 TYR A N 1
ATOM 911 C CA . TYR A 1 115 ? 20.487 -12.148 -40.140 1.00 55.25 115 TYR A CA 1
ATOM 912 C C . TYR A 1 115 ? 20.769 -13.596 -39.714 1.00 55.25 115 TYR A C 1
ATOM 914 O O . TYR A 1 115 ? 21.304 -14.349 -40.518 1.00 55.25 115 TYR A O 1
ATOM 922 N N . ASP A 1 116 ? 20.374 -14.005 -38.505 1.00 55.72 116 ASP A N 1
ATOM 923 C CA . ASP A 1 116 ? 20.595 -15.370 -37.992 1.00 55.72 116 ASP A CA 1
ATOM 924 C C . ASP A 1 116 ? 19.476 -16.361 -38.389 1.00 55.72 116 ASP A C 1
ATOM 926 O O . ASP A 1 116 ? 19.479 -17.516 -37.965 1.00 55.72 116 ASP A O 1
ATOM 930 N N . LEU A 1 117 ? 18.491 -15.913 -39.179 1.00 55.97 117 LEU A N 1
ATOM 931 C CA . LEU A 1 117 ? 17.314 -16.693 -39.597 1.00 55.97 117 LEU A CA 1
ATOM 932 C C . LEU A 1 117 ? 17.313 -17.076 -41.092 1.00 55.97 117 LEU A C 1
ATOM 934 O O . LEU A 1 117 ? 16.306 -17.602 -41.569 1.00 55.97 117 LEU A O 1
ATOM 938 N N . CYS A 1 118 ? 18.411 -16.830 -41.813 1.00 45.38 118 CYS A N 1
ATOM 939 C CA . CYS A 1 118 ? 18.614 -17.280 -43.195 1.00 45.38 118 CYS A CA 1
ATOM 940 C C . CYS A 1 118 ? 19.576 -18.469 -43.259 1.00 45.38 118 CYS A C 1
ATOM 942 O O . CYS A 1 118 ? 20.671 -18.368 -42.663 1.00 45.38 118 CYS A O 1
#

Mean predicted aligned error: 14.21 Å

pLDDT: mean 71.71, std 12.52, range [38.34, 88.88]

Foldseek 3Di:
DDPPQPQDQDPVRDGDRDDDPVRVCPDPVNDDDPVLLVVLVVLQVQLVVQLVVCVPPHPVSNVLSVLSNVLSVCVVVVPPVSVVSSVVSVVVVVVVVVVVVVVVVVPPCDPVNVVVPD